Protein AF-A0A2K1R4E7-F1 (afdb_monomer_lite)

pLDDT: mean 80.45, std 13.3, range [36.06, 95.81]

Organism: Populus trichocarpa (NCBI:txid3694)

Sequence (126 aa):
MVLQSPSPFNSEHERFIQHFELLQKACIPDLISYPSFKESTSHARFSSLVMYNYFKDAQKIAKEVKSSFLNDPDRLAELCILEQVAEHNSVALNVISRVGALDPSLKVSFEFIHHPCFATVVVKRS

Foldseek 3Di:
DDDPDPDPDDDPQRVCCVVCVVVVVVCPPPPDDPVNVCVVVVPDDVLPDPPDLVLVVLLVVLVVCLVVCPVPVVVNLVSVLSNVQSVQQSVVSVCCNPPVVPDVQWDWDWDCPSHPPRTHIDIDGD

Secondary structure (DSSP, 8-state):
----PPPSSPPHHHHHHHHHHHHHHTT-STT--HHHHHHHHHT--TTTS----HHHHHHHHHHHHGGGGTT-HHHHHHHHHHHHHHHHHHHHHHHIIIIITT-TTEEEEEE-SS-SSSPEEEEEE-

Radius of gyration: 18.04 Å; chains: 1; bounding box: 48×42×41 Å

Structure (mmCIF, N/CA/C/O backbone):
data_AF-A0A2K1R4E7-F1
#
_entry.id   AF-A0A2K1R4E7-F1
#
loop_
_atom_site.group_PDB
_atom_site.id
_atom_site.type_symbol
_atom_site.label_atom_id
_atom_site.label_alt_id
_atom_site.label_comp_id
_atom_site.label_asym_id
_atom_site.label_entity_id
_atom_site.label_seq_id
_atom_site.pdbx_PDB_ins_code
_atom_site.Cartn_x
_atom_site.Cartn_y
_atom_site.Cartn_z
_atom_site.occupancy
_atom_site.B_iso_or_equiv
_atom_site.auth_seq_id
_atom_site.auth_comp_id
_atom_site.auth_asym_id
_atom_site.auth_atom_id
_atom_site.pdbx_PDB_model_num
ATOM 1 N N . MET A 1 1 ? -29.746 30.363 8.542 1.00 36.06 1 MET A N 1
ATOM 2 C CA . MET A 1 1 ? -29.094 29.648 7.425 1.00 36.06 1 MET A CA 1
ATOM 3 C C . MET A 1 1 ? -27.597 29.785 7.632 1.00 36.06 1 MET A C 1
ATOM 5 O O . MET A 1 1 ? -27.112 30.907 7.621 1.00 36.06 1 MET A O 1
ATOM 9 N N . VAL A 1 2 ? -26.895 28.699 7.960 1.00 39.41 2 VAL A N 1
ATOM 10 C CA . VAL A 1 2 ? -25.437 28.741 8.154 1.00 39.41 2 VAL A CA 1
ATOM 11 C C . VAL A 1 2 ? -24.802 28.725 6.768 1.00 39.41 2 VAL A C 1
ATOM 13 O O . VAL 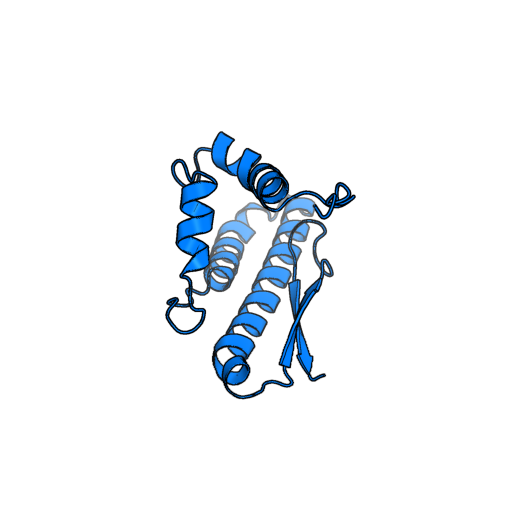A 1 2 ? -24.943 27.744 6.043 1.00 39.41 2 VAL A O 1
ATOM 16 N N . LEU A 1 3 ? -24.173 29.835 6.382 1.00 44.84 3 LEU A N 1
ATOM 17 C CA . LEU A 1 3 ? -23.394 29.926 5.152 1.00 44.84 3 LEU A CA 1
ATOM 18 C C . LEU A 1 3 ? -22.141 29.064 5.357 1.00 44.84 3 LEU A C 1
ATOM 20 O O . LEU A 1 3 ? -21.250 29.442 6.115 1.00 44.84 3 LEU A O 1
ATOM 24 N N . GLN A 1 4 ? -22.103 27.872 4.760 1.00 47.22 4 GLN A N 1
ATOM 25 C CA . GLN A 1 4 ? -20.885 27.069 4.734 1.00 47.22 4 GLN A CA 1
ATOM 26 C C . GLN A 1 4 ? -19.863 27.819 3.881 1.00 47.22 4 GLN A C 1
ATOM 28 O O . GLN A 1 4 ? -20.043 27.973 2.674 1.00 47.22 4 GLN A O 1
ATOM 33 N N . SER A 1 5 ? -18.818 28.336 4.520 1.00 54.53 5 SER A N 1
ATOM 34 C CA . SER A 1 5 ? -17.657 28.858 3.814 1.00 54.53 5 SER A CA 1
ATOM 35 C C . SER A 1 5 ? -17.046 27.732 2.968 1.00 54.53 5 SER A C 1
ATOM 37 O O . SER A 1 5 ? -16.916 26.609 3.468 1.00 54.53 5 SER A O 1
ATOM 39 N N . PRO A 1 6 ? -16.683 27.987 1.698 1.00 56.41 6 PRO A N 1
ATOM 40 C CA . PRO A 1 6 ? -16.018 26.985 0.879 1.00 56.41 6 PRO A CA 1
ATOM 41 C C . PRO A 1 6 ? -14.713 26.575 1.566 1.00 56.41 6 PRO A C 1
ATOM 43 O O . PRO A 1 6 ? -13.862 27.407 1.884 1.00 56.41 6 PRO A O 1
ATOM 46 N N . SER A 1 7 ? -14.606 25.282 1.864 1.00 63.84 7 SER A N 1
ATOM 47 C CA . SER A 1 7 ? -13.406 24.681 2.435 1.00 63.84 7 SER A CA 1
ATOM 48 C C . SER A 1 7 ? -12.233 24.891 1.469 1.00 63.84 7 SER A C 1
ATOM 50 O O . SER A 1 7 ? -12.398 24.640 0.277 1.00 63.84 7 SER A O 1
ATOM 52 N N . PRO A 1 8 ? -11.040 25.292 1.950 1.00 66.75 8 PRO A N 1
ATOM 53 C CA . PRO A 1 8 ? -9.842 25.357 1.111 1.00 66.75 8 PRO A CA 1
ATOM 54 C C . PRO A 1 8 ? -9.340 23.962 0.701 1.00 66.75 8 PRO A C 1
ATOM 56 O O . PRO A 1 8 ? -8.437 23.844 -0.122 1.00 66.75 8 PRO A O 1
ATOM 59 N N . PHE A 1 9 ? -9.898 22.903 1.294 1.00 66.06 9 PHE A N 1
ATOM 60 C CA . PHE A 1 9 ? -9.600 21.516 0.964 1.00 66.06 9 PHE A CA 1
ATOM 61 C C . PHE A 1 9 ? -10.616 20.952 -0.024 1.00 66.06 9 PHE A C 1
ATOM 63 O O . PHE A 1 9 ? -11.820 21.166 0.150 1.00 66.06 9 PHE A O 1
ATOM 70 N N . ASN A 1 10 ? -10.114 20.155 -0.971 1.00 75.00 10 ASN A N 1
ATOM 71 C CA . ASN A 1 10 ? -10.913 19.398 -1.932 1.00 75.00 10 ASN A CA 1
ATOM 72 C C . ASN A 1 10 ? -12.024 18.615 -1.218 1.00 75.00 10 ASN A C 1
ATOM 74 O O . ASN A 1 10 ? -11.790 17.898 -0.234 1.00 75.00 10 ASN A O 1
ATOM 78 N N . SER A 1 11 ? -13.234 18.714 -1.755 1.00 81.19 11 SER A N 1
ATOM 79 C CA . SER A 1 11 ? -14.371 17.893 -1.364 1.00 81.19 11 SER A CA 1
ATOM 80 C C . SER A 1 11 ? -14.049 16.403 -1.519 1.00 81.19 11 SER A C 1
ATOM 82 O O . SER A 1 11 ? -13.126 15.988 -2.223 1.00 81.19 11 SER A O 1
ATOM 84 N N . GLU A 1 12 ? -14.809 15.551 -0.835 1.00 79.25 12 GLU A N 1
ATOM 85 C CA . GLU A 1 12 ? -14.704 14.097 -1.014 1.00 79.25 12 GLU A CA 1
ATOM 86 C C . GLU A 1 12 ? -14.896 13.688 -2.485 1.00 79.25 12 GLU A C 1
ATOM 88 O O . GLU A 1 12 ? -14.177 12.823 -2.979 1.00 79.25 12 GLU A O 1
ATOM 93 N N . HIS A 1 13 ? -15.806 14.360 -3.196 1.00 81.44 13 HIS A N 1
ATOM 94 C CA . HIS A 1 13 ? -16.042 14.132 -4.616 1.00 81.44 13 HIS A CA 1
ATOM 95 C C . HIS A 1 13 ? -14.822 14.494 -5.472 1.00 81.44 13 HIS A C 1
ATOM 97 O O . HIS A 1 13 ? -14.378 13.683 -6.279 1.00 81.44 13 HIS A O 1
ATOM 103 N N . GLU A 1 14 ? -14.228 15.669 -5.258 1.00 81.50 14 GLU A N 1
ATOM 104 C CA . GLU A 1 14 ? -13.023 16.093 -5.985 1.00 81.50 14 GLU A CA 1
ATOM 105 C C . GLU A 1 14 ? -11.836 15.168 -5.705 1.00 81.50 14 GLU A C 1
ATOM 107 O O . GLU A 1 14 ? -11.103 14.811 -6.625 1.00 81.50 14 GLU A O 1
ATOM 112 N N . ARG A 1 15 ? -11.677 14.710 -4.456 1.00 79.75 15 ARG A N 1
ATOM 113 C CA . ARG A 1 15 ? -10.654 13.715 -4.105 1.00 79.75 15 ARG A CA 1
ATOM 114 C C . ARG A 1 15 ? -10.900 12.380 -4.798 1.00 79.75 15 ARG A C 1
ATOM 116 O O . ARG A 1 15 ? -9.940 11.793 -5.289 1.00 79.75 15 ARG A O 1
ATOM 123 N N . PHE A 1 16 ? -12.149 11.914 -4.865 1.00 81.44 16 PHE A N 1
ATOM 124 C CA . PHE A 1 16 ? -12.497 10.700 -5.603 1.00 81.44 16 PHE A CA 1
ATOM 125 C C . PHE A 1 16 ? -12.119 10.831 -7.079 1.00 81.44 16 PHE A C 1
ATOM 127 O O . PHE A 1 16 ? -11.411 9.972 -7.592 1.00 81.44 16 PHE A O 1
ATOM 134 N N . ILE A 1 17 ? -12.510 11.925 -7.739 1.00 79.94 17 ILE A N 1
ATOM 135 C CA . ILE A 1 17 ? -12.158 12.152 -9.144 1.00 79.94 17 ILE A CA 1
ATOM 136 C C . ILE A 1 17 ? -10.638 12.170 -9.317 1.00 79.94 17 ILE A C 1
ATOM 138 O O . ILE A 1 17 ? -10.131 11.403 -10.118 1.00 79.94 17 ILE A O 1
ATOM 142 N N . GLN A 1 18 ? -9.886 12.927 -8.516 1.00 79.12 18 GLN A N 1
ATOM 143 C CA . GLN A 1 18 ? -8.420 12.986 -8.628 1.00 79.12 18 GLN A CA 1
ATOM 144 C C . GLN A 1 18 ? -7.731 11.620 -8.481 1.00 79.12 18 GLN A C 1
ATOM 146 O O . GLN A 1 18 ? -6.792 11.325 -9.216 1.00 79.12 18 GLN A O 1
ATOM 151 N N . HIS A 1 19 ? -8.183 10.781 -7.545 1.00 74.88 19 HIS A N 1
ATOM 152 C CA . HIS A 1 19 ? -7.567 9.470 -7.307 1.00 74.88 19 HIS A CA 1
ATOM 153 C C . HIS A 1 19 ? -7.985 8.427 -8.348 1.00 74.88 19 HIS A C 1
ATOM 155 O O . HIS A 1 19 ? -7.191 7.556 -8.700 1.00 74.88 19 HIS A O 1
ATOM 161 N N . PHE A 1 20 ? -9.222 8.507 -8.840 1.00 73.81 20 PHE A N 1
ATOM 162 C CA . PHE A 1 20 ? -9.784 7.516 -9.752 1.00 73.81 20 PHE A CA 1
ATOM 163 C C . PHE A 1 20 ? -9.772 7.953 -11.219 1.00 73.81 20 PHE A C 1
ATOM 165 O O . PHE A 1 20 ? -10.076 7.134 -12.073 1.00 73.81 20 PHE A O 1
ATOM 172 N N . GLU A 1 21 ? -9.389 9.185 -11.560 1.00 75.31 21 GLU A N 1
ATOM 173 C CA . GLU A 1 21 ? -9.411 9.680 -12.944 1.00 75.31 21 GLU A CA 1
ATOM 174 C C . GLU A 1 21 ? -8.509 8.846 -13.861 1.00 75.31 21 GLU A C 1
ATOM 176 O O . GLU A 1 21 ? -8.931 8.425 -14.937 1.00 75.31 21 GLU A O 1
ATOM 181 N N . LEU A 1 22 ? -7.273 8.569 -13.436 1.00 70.75 22 LEU A N 1
ATOM 182 C CA . LEU A 1 22 ? -6.336 7.750 -14.215 1.00 70.75 22 LEU A CA 1
ATOM 183 C C . LEU A 1 22 ? -6.821 6.301 -14.344 1.00 70.75 22 LEU A C 1
ATOM 185 O O . LEU A 1 22 ? -6.693 5.690 -15.401 1.00 70.75 22 LEU A O 1
ATOM 189 N N . LEU A 1 23 ? -7.426 5.786 -13.277 1.00 69.81 23 LEU A N 1
ATOM 190 C CA . LEU A 1 23 ? -7.989 4.442 -13.186 1.00 69.81 23 LEU A CA 1
ATOM 191 C C . LEU A 1 23 ? -9.224 4.275 -14.090 1.00 69.81 23 LEU A C 1
ATOM 193 O O . LEU A 1 23 ? -9.308 3.325 -14.865 1.00 69.81 23 LEU A O 1
ATOM 197 N N . GLN A 1 24 ? -10.130 5.252 -14.091 1.00 70.88 24 GLN A N 1
ATOM 198 C CA . GLN A 1 24 ? -11.290 5.302 -14.982 1.00 70.88 24 GLN A CA 1
ATOM 199 C C . GLN A 1 24 ? -10.872 5.441 -16.449 1.00 70.88 24 GLN A C 1
ATOM 201 O O . GLN A 1 24 ? -11.429 4.753 -17.301 1.00 70.88 24 GLN A O 1
ATOM 206 N N . LYS A 1 25 ? -9.853 6.261 -16.754 1.00 74.12 25 LYS A N 1
ATOM 207 C CA . LYS A 1 25 ? -9.266 6.342 -18.106 1.00 74.12 25 LYS A CA 1
ATOM 208 C C . LYS A 1 25 ? -8.661 5.009 -18.554 1.00 74.12 25 LYS A C 1
ATOM 210 O O . LYS A 1 25 ? -8.709 4.692 -19.738 1.00 74.12 25 LYS A O 1
ATOM 215 N N . ALA A 1 26 ? -8.130 4.227 -17.617 1.00 70.25 26 ALA A N 1
ATOM 216 C CA . ALA A 1 26 ? -7.603 2.888 -17.860 1.00 70.25 26 ALA A CA 1
ATOM 217 C C . ALA A 1 26 ? -8.6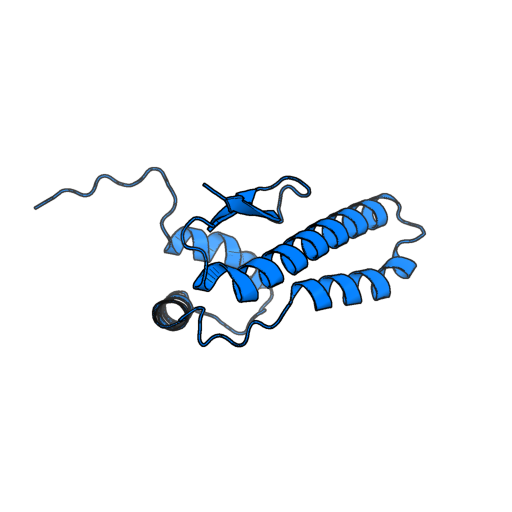74 1.778 -17.820 1.00 70.25 26 ALA A C 1
ATOM 219 O O . ALA A 1 26 ? -8.325 0.616 -18.002 1.00 70.25 26 ALA A O 1
ATOM 220 N N . CYS A 1 27 ? -9.954 2.115 -17.604 1.00 68.94 27 CYS A N 1
ATOM 221 C CA . CYS A 1 27 ? -11.064 1.165 -17.434 1.00 68.94 27 CYS A CA 1
ATOM 222 C C . CYS A 1 27 ? -10.856 0.150 -16.291 1.00 68.94 27 CYS A C 1
ATOM 224 O O . CYS A 1 27 ? -11.312 -0.986 -16.379 1.00 68.94 27 CYS A O 1
ATOM 226 N N . ILE A 1 28 ? -10.154 0.530 -15.218 1.00 68.00 28 ILE A N 1
ATOM 227 C CA . ILE A 1 28 ? -9.859 -0.362 -14.089 1.00 68.00 28 ILE A CA 1
ATOM 228 C C . ILE A 1 28 ? -10.098 0.390 -12.777 1.00 68.00 28 ILE A C 1
ATOM 230 O O . ILE A 1 28 ? -9.365 1.338 -12.515 1.00 68.00 28 ILE A O 1
ATOM 234 N N . PRO A 1 29 ? -11.029 -0.038 -11.903 1.00 59.50 29 PRO A N 1
ATOM 235 C CA . PRO A 1 29 ? -12.023 -1.106 -12.078 1.00 59.50 29 PRO A CA 1
ATOM 236 C C . PRO A 1 29 ? -13.186 -0.654 -12.979 1.00 59.50 29 PRO A C 1
ATOM 238 O O . PRO A 1 29 ? -13.354 0.547 -13.195 1.00 59.50 29 PRO A O 1
ATOM 241 N N . ASP A 1 30 ? -14.007 -1.592 -13.463 1.00 64.44 30 ASP A N 1
ATOM 242 C CA . ASP A 1 30 ? -15.178 -1.294 -14.304 1.00 64.44 30 ASP A CA 1
ATOM 243 C C . ASP A 1 30 ? -16.037 -0.163 -13.713 1.00 64.44 30 ASP A C 1
ATOM 245 O O . ASP A 1 30 ? -16.631 -0.314 -12.646 1.00 64.44 30 ASP A O 1
ATOM 249 N N . LEU A 1 31 ? -16.071 0.973 -14.423 1.00 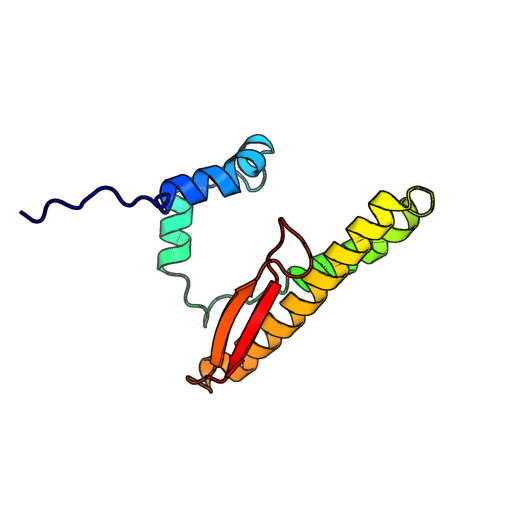65.44 31 LEU A N 1
ATOM 250 C CA . LEU A 1 31 ? -17.021 2.090 -14.305 1.00 65.44 31 LEU A CA 1
ATOM 251 C C . LEU A 1 31 ? -17.580 2.345 -12.890 1.00 65.44 31 LEU A C 1
ATOM 253 O O . LEU A 1 31 ? -18.791 2.461 -12.691 1.00 65.44 31 LEU A O 1
ATOM 257 N N . ILE A 1 32 ? -16.705 2.491 -11.891 1.00 73.50 32 ILE A N 1
ATOM 258 C CA . ILE A 1 32 ? -17.146 2.875 -10.546 1.00 73.50 32 ILE A CA 1
ATOM 259 C C . ILE A 1 32 ? -17.500 4.366 -10.550 1.00 73.50 32 ILE A C 1
ATOM 261 O O . ILE A 1 32 ? -16.630 5.236 -10.638 1.00 73.50 32 ILE A O 1
ATOM 265 N N . SER A 1 33 ? -18.794 4.665 -10.431 1.00 80.94 33 SER A N 1
ATOM 266 C CA . SER A 1 33 ? -19.290 6.029 -10.241 1.00 80.94 33 SER A CA 1
ATOM 267 C C . SER A 1 33 ? -19.108 6.484 -8.787 1.00 80.94 33 SER A C 1
ATOM 269 O O . SER A 1 33 ? -19.179 5.674 -7.860 1.00 80.94 33 SER A O 1
ATOM 271 N N . TYR A 1 34 ? -18.919 7.789 -8.559 1.00 81.44 34 TYR A N 1
ATOM 272 C CA . TYR A 1 34 ? -18.826 8.334 -7.197 1.00 81.44 34 TYR A CA 1
ATOM 273 C C . TYR A 1 34 ? -20.038 7.976 -6.309 1.00 81.44 34 TYR A C 1
ATOM 275 O O . TYR A 1 34 ? -19.817 7.595 -5.160 1.00 81.44 34 TYR A O 1
ATOM 283 N N . PRO A 1 35 ? -21.300 8.023 -6.793 1.00 83.25 35 PRO A N 1
ATOM 284 C CA . PRO A 1 35 ? -22.449 7.568 -6.009 1.00 83.25 35 PRO A CA 1
ATOM 285 C C . PRO A 1 35 ? -22.339 6.104 -5.570 1.00 83.25 35 PRO A C 1
ATOM 287 O O . PRO A 1 35 ? -22.529 5.817 -4.392 1.00 83.25 35 PRO A O 1
ATOM 290 N N . SER A 1 36 ? -21.962 5.201 -6.483 1.00 81.31 36 SER A N 1
ATOM 291 C CA . SER A 1 36 ? -21.802 3.773 -6.178 1.00 81.31 36 SER A CA 1
ATOM 292 C C . SER A 1 36 ? -20.659 3.523 -5.191 1.00 81.31 36 SER A C 1
ATOM 294 O O . SER A 1 36 ? -20.813 2.748 -4.245 1.00 81.31 36 SER A O 1
ATOM 296 N N . PHE A 1 37 ? -19.538 4.235 -5.346 1.00 80.00 37 PHE A N 1
ATOM 297 C CA . PHE A 1 37 ? -18.435 4.215 -4.386 1.00 80.00 37 PHE A CA 1
ATOM 298 C C . PHE A 1 37 ? -18.890 4.673 -2.995 1.00 80.00 37 PHE A C 1
ATOM 300 O O . PHE A 1 37 ? -18.628 4.000 -1.996 1.00 80.00 37 PHE A O 1
ATOM 307 N N . LYS A 1 38 ? -19.605 5.800 -2.921 1.00 82.38 38 LYS A N 1
ATOM 308 C CA . LYS A 1 38 ? -20.079 6.380 -1.662 1.00 82.38 38 LYS A CA 1
ATOM 309 C C . LYS A 1 38 ? -21.082 5.470 -0.959 1.00 82.38 38 LYS A C 1
ATOM 311 O O . LYS A 1 38 ? -20.971 5.251 0.240 1.00 82.38 38 LYS A O 1
ATOM 316 N N . GLU A 1 39 ? -22.034 4.911 -1.695 1.00 82.19 39 GLU A N 1
ATOM 317 C CA . GLU A 1 39 ? -23.008 3.958 -1.162 1.00 82.19 39 GLU A CA 1
ATOM 318 C C . GLU A 1 39 ? -22.312 2.696 -0.629 1.00 82.19 39 GLU A C 1
ATOM 320 O O . GLU A 1 39 ? -22.498 2.332 0.535 1.00 82.19 39 GLU A O 1
ATOM 325 N N . SER A 1 40 ? -21.416 2.103 -1.425 1.00 71.94 40 SER A N 1
ATOM 326 C CA . SER A 1 40 ? -20.669 0.891 -1.054 1.00 71.94 40 SER A CA 1
ATOM 327 C C . SER A 1 40 ? -19.802 1.090 0.192 1.00 71.94 40 SER A C 1
ATOM 329 O O . SER A 1 40 ? -19.672 0.191 1.022 1.00 71.94 40 SER A O 1
ATOM 331 N N . THR A 1 41 ? -19.218 2.278 0.350 1.00 73.94 41 THR A N 1
ATOM 332 C CA . THR A 1 41 ? -18.373 2.621 1.502 1.00 73.94 41 THR A CA 1
ATOM 333 C C . THR A 1 41 ? -19.175 3.086 2.718 1.00 73.94 41 THR A C 1
ATOM 335 O O . THR A 1 41 ? -18.742 2.859 3.845 1.00 73.94 41 THR A O 1
ATOM 338 N N . SER A 1 42 ? -20.373 3.652 2.535 1.00 75.06 42 SER A N 1
ATOM 339 C CA . SER A 1 42 ? -21.226 4.130 3.636 1.00 75.06 42 SER A CA 1
ATOM 340 C C . SER A 1 42 ? -21.734 3.016 4.558 1.00 75.06 42 SER A C 1
ATOM 342 O O . SER A 1 42 ? -21.946 3.239 5.752 1.00 75.06 42 SER A O 1
ATOM 344 N N . HIS A 1 43 ? -21.897 1.805 4.020 1.00 62.81 43 HIS A N 1
ATOM 345 C CA . HIS A 1 43 ? -22.321 0.618 4.765 1.00 62.81 43 HIS A CA 1
ATOM 346 C C . HIS A 1 43 ? -21.174 -0.349 5.069 1.00 62.81 43 HIS A C 1
ATOM 348 O O . HIS A 1 43 ? -21.391 -1.373 5.724 1.00 62.81 43 HIS A O 1
ATOM 354 N N . ALA A 1 44 ? -19.951 -0.028 4.638 1.00 59.91 44 ALA A N 1
ATOM 355 C CA . ALA A 1 44 ? -18.775 -0.833 4.911 1.00 59.91 44 ALA A CA 1
ATOM 356 C C . ALA A 1 44 ? -18.451 -0.782 6.411 1.00 59.91 44 ALA A C 1
ATOM 358 O O . ALA A 1 44 ? -17.829 0.150 6.918 1.00 59.91 44 ALA A O 1
ATOM 359 N N . ARG A 1 45 ? -18.870 -1.812 7.151 1.00 58.00 45 ARG A N 1
ATOM 360 C CA . ARG A 1 45 ? -18.367 -2.040 8.505 1.00 58.00 45 ARG A CA 1
ATOM 361 C C . ARG A 1 45 ? -17.024 -2.743 8.379 1.00 58.00 45 ARG A C 1
ATOM 363 O O . ARG A 1 45 ? -16.955 -3.850 7.852 1.00 58.00 45 ARG A O 1
ATOM 370 N N . PHE A 1 46 ? -15.963 -2.135 8.908 1.00 57.22 46 PHE A N 1
ATOM 371 C CA . PHE A 1 46 ? -14.632 -2.758 8.957 1.00 57.22 46 PHE A CA 1
ATOM 372 C C . PHE A 1 46 ? -14.648 -4.158 9.594 1.00 57.22 46 PHE A C 1
ATOM 374 O O . PHE A 1 46 ? -13.807 -4.985 9.267 1.00 57.22 46 PHE A O 1
ATOM 381 N N . SER A 1 47 ? -15.626 -4.438 10.463 1.00 55.25 47 SER A N 1
ATOM 382 C CA . SER A 1 47 ? -15.830 -5.742 11.099 1.00 55.25 47 SER A CA 1
ATOM 383 C C . SER A 1 47 ? -16.436 -6.823 10.195 1.00 55.25 47 SER A C 1
ATOM 385 O O . SER A 1 47 ? -16.317 -7.997 10.528 1.00 55.25 47 SER A O 1
ATOM 387 N N . SER A 1 48 ? -17.090 -6.462 9.083 1.00 52.84 48 SER A N 1
ATOM 388 C CA . SER A 1 48 ? -17.714 -7.40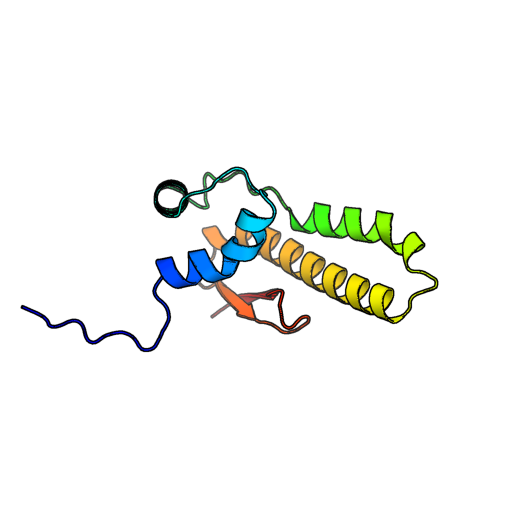9 8.143 1.00 52.84 48 SER A CA 1
ATOM 389 C C . SER A 1 48 ? -17.020 -7.475 6.783 1.00 52.84 48 SER A C 1
ATOM 391 O O . SER A 1 48 ? -17.373 -8.322 5.964 1.00 52.84 48 SER A O 1
ATOM 393 N N . LEU A 1 49 ? -16.053 -6.593 6.513 1.00 59.28 49 LEU A N 1
ATOM 394 C CA . LEU A 1 49 ? -15.214 -6.713 5.327 1.00 59.28 49 LEU A CA 1
ATOM 395 C C . LEU A 1 49 ? -14.287 -7.919 5.503 1.00 59.28 49 LEU A C 1
ATOM 397 O O . LEU A 1 49 ? -13.497 -7.967 6.447 1.00 59.28 49 LEU A O 1
ATOM 401 N N . VAL A 1 50 ? -14.333 -8.870 4.567 1.00 55.81 50 VAL A N 1
ATOM 402 C CA . VAL A 1 50 ? -13.246 -9.842 4.417 1.00 55.81 50 VAL A CA 1
ATOM 403 C C . VAL A 1 50 ? -12.004 -9.029 4.067 1.00 55.81 50 VAL A C 1
ATOM 405 O O . VAL A 1 50 ? -11.871 -8.536 2.949 1.00 55.81 50 VAL A O 1
ATOM 408 N N . MET A 1 51 ? -11.129 -8.817 5.052 1.00 64.88 51 MET A N 1
ATOM 409 C CA . MET A 1 51 ? -9.867 -8.110 4.860 1.00 64.88 51 MET A CA 1
ATOM 410 C C . MET A 1 51 ? -8.949 -8.984 4.010 1.00 64.88 51 MET A C 1
ATOM 412 O O . MET A 1 51 ? -8.135 -9.755 4.516 1.00 64.88 51 MET A O 1
ATOM 416 N N . TYR A 1 52 ? -9.110 -8.885 2.695 1.00 72.94 52 TYR A N 1
ATOM 417 C CA . TYR A 1 52 ? -8.143 -9.428 1.765 1.00 72.94 52 TYR A CA 1
ATOM 418 C C . TYR A 1 52 ? -6.880 -8.572 1.824 1.00 72.94 52 TYR A C 1
ATOM 420 O O . TYR A 1 52 ? -6.923 -7.346 1.696 1.00 72.94 52 TYR A O 1
ATOM 428 N N . ASN A 1 53 ? -5.742 -9.214 2.067 1.00 79.38 53 ASN A N 1
ATOM 429 C CA . ASN A 1 53 ? -4.477 -8.514 2.209 1.00 79.38 53 ASN A CA 1
ATOM 430 C C . ASN A 1 53 ? -3.862 -8.259 0.827 1.00 79.38 53 ASN A C 1
ATOM 432 O O . ASN A 1 53 ? -2.943 -8.959 0.413 1.00 79.38 53 ASN A O 1
ATOM 436 N N . TYR A 1 54 ? -4.349 -7.228 0.134 1.00 85.06 54 TYR A N 1
ATOM 437 C CA . TYR A 1 54 ? -3.817 -6.804 -1.169 1.00 85.06 54 TYR A CA 1
ATOM 438 C C . TYR A 1 54 ? -2.313 -6.498 -1.138 1.00 85.06 54 TYR A C 1
ATOM 440 O O . TYR A 1 54 ? -1.625 -6.636 -2.146 1.00 85.06 54 TYR A O 1
ATOM 448 N N . PHE A 1 55 ? -1.767 -6.133 0.024 1.00 90.12 55 PHE A N 1
ATOM 449 C CA . PHE A 1 55 ? -0.335 -5.898 0.161 1.00 90.12 55 PHE A CA 1
ATOM 450 C C . PHE A 1 55 ? 0.486 -7.190 0.048 1.00 90.12 55 PHE A C 1
ATOM 452 O O . PHE A 1 55 ? 1.611 -7.152 -0.444 1.00 90.12 55 PHE A O 1
ATOM 459 N N . LYS A 1 56 ? -0.068 -8.349 0.433 1.00 88.75 56 LYS A N 1
ATOM 460 C CA . LYS A 1 56 ? 0.584 -9.649 0.201 1.00 88.75 56 LYS A CA 1
ATOM 461 C C . LYS A 1 56 ? 0.684 -9.978 -1.283 1.00 88.75 56 LYS A C 1
ATOM 463 O O . LYS A 1 56 ? 1.720 -10.483 -1.711 1.00 88.75 56 LYS A O 1
ATOM 468 N N . ASP A 1 57 ? -0.339 -9.638 -2.058 1.00 90.25 57 ASP A N 1
ATOM 469 C CA . ASP A 1 57 ? -0.299 -9.792 -3.512 1.00 90.25 57 ASP A CA 1
ATOM 470 C C . ASP A 1 57 ? 0.708 -8.842 -4.141 1.00 90.25 57 ASP A C 1
ATOM 472 O O . ASP A 1 57 ? 1.514 -9.278 -4.956 1.00 90.25 57 ASP A O 1
ATOM 476 N N . ALA A 1 58 ? 0.742 -7.581 -3.704 1.00 89.88 58 ALA A N 1
ATOM 477 C CA . ALA A 1 58 ? 1.752 -6.629 -4.156 1.00 89.88 58 ALA A CA 1
ATOM 478 C C . ALA A 1 58 ? 3.180 -7.148 -3.898 1.00 89.88 58 ALA A C 1
ATOM 480 O O . ALA A 1 58 ? 4.017 -7.104 -4.796 1.00 89.88 58 ALA A O 1
ATOM 481 N N . GLN A 1 59 ? 3.448 -7.728 -2.719 1.00 90.94 59 GLN A N 1
ATOM 482 C CA . GLN A 1 59 ? 4.735 -8.372 -2.417 1.00 90.94 59 GLN A CA 1
ATOM 483 C C . GLN A 1 59 ? 5.025 -9.574 -3.330 1.00 90.94 59 GLN A C 1
ATOM 485 O O . GLN A 1 59 ? 6.165 -9.775 -3.750 1.00 90.94 59 GLN A O 1
ATOM 490 N N . LYS A 1 60 ? 4.016 -10.402 -3.623 1.00 91.69 60 LYS A N 1
ATOM 491 C CA . LYS A 1 60 ? 4.165 -11.561 -4.513 1.00 91.69 60 LYS A CA 1
ATOM 492 C C . LYS A 1 60 ? 4.491 -11.117 -5.940 1.00 91.69 60 LYS A C 1
ATOM 494 O O . LYS A 1 60 ? 5.486 -11.576 -6.494 1.00 91.69 60 LYS A O 1
ATOM 499 N N . ILE A 1 61 ? 3.708 -10.186 -6.481 1.00 91.88 61 ILE A N 1
ATOM 500 C CA . ILE A 1 61 ? 3.913 -9.606 -7.812 1.00 91.88 61 ILE A CA 1
ATOM 501 C C . ILE A 1 61 ? 5.303 -8.978 -7.886 1.00 91.88 61 ILE A C 1
ATOM 503 O O . ILE A 1 61 ? 6.040 -9.264 -8.824 1.00 91.88 61 ILE A O 1
ATOM 507 N N . ALA A 1 62 ? 5.705 -8.196 -6.876 1.00 90.81 62 ALA A N 1
ATOM 508 C CA . ALA A 1 62 ? 7.025 -7.574 -6.836 1.00 90.81 62 ALA A CA 1
ATOM 509 C C . ALA A 1 62 ? 8.153 -8.607 -6.972 1.00 90.81 62 ALA A C 1
ATOM 511 O O . ALA A 1 62 ? 9.068 -8.419 -7.770 1.00 90.81 62 ALA A O 1
ATOM 512 N N . LYS A 1 63 ? 8.062 -9.740 -6.266 1.00 90.31 63 LYS A N 1
ATOM 513 C CA . LYS A 1 63 ? 9.039 -10.835 -6.376 1.00 90.31 63 LYS A CA 1
ATOM 514 C C . LYS A 1 63 ? 9.064 -11.475 -7.761 1.00 90.31 63 LYS A C 1
ATOM 516 O O . LYS A 1 63 ? 10.147 -11.769 -8.259 1.00 90.31 63 LYS A O 1
ATOM 521 N N . GLU A 1 64 ? 7.901 -11.676 -8.376 1.00 93.19 64 GLU A N 1
ATOM 522 C CA . GLU A 1 64 ? 7.780 -12.261 -9.717 1.00 93.19 64 GLU A CA 1
ATOM 523 C C . GLU A 1 64 ? 8.421 -11.362 -10.783 1.00 93.19 64 GLU A C 1
ATOM 525 O O . GLU A 1 64 ? 9.186 -11.839 -11.624 1.00 93.19 64 GLU A O 1
ATOM 530 N N . VAL A 1 65 ? 8.185 -10.049 -10.711 1.00 91.69 65 VAL A N 1
ATOM 531 C CA . VAL A 1 65 ? 8.691 -9.093 -11.708 1.00 91.69 65 VAL A CA 1
ATOM 532 C C . VAL A 1 65 ? 10.134 -8.644 -11.455 1.00 91.69 65 VAL A C 1
ATOM 534 O O . VAL A 1 65 ? 10.775 -8.135 -12.370 1.00 91.69 65 VAL A O 1
ATOM 537 N N . LYS A 1 66 ? 10.691 -8.858 -10.253 1.00 92.38 66 LYS A N 1
ATOM 538 C CA . LYS A 1 66 ? 12.029 -8.375 -9.848 1.00 92.38 66 LYS A CA 1
ATOM 539 C C . LYS A 1 66 ? 13.145 -8.757 -10.817 1.00 92.38 66 LYS A C 1
ATOM 541 O O . LYS A 1 66 ? 14.000 -7.934 -11.135 1.00 92.38 66 LYS A O 1
ATOM 546 N N . SER A 1 67 ? 13.117 -9.990 -11.319 1.00 92.12 67 SER A N 1
ATOM 547 C CA . SER A 1 67 ? 14.105 -10.495 -12.283 1.00 92.12 67 SER A CA 1
ATOM 548 C C . SER A 1 67 ? 14.089 -9.737 -13.618 1.00 92.12 67 SER A C 1
ATOM 550 O O . SER A 1 67 ? 15.120 -9.628 -14.276 1.00 92.12 67 SER A O 1
ATOM 552 N N . SER A 1 68 ? 12.945 -9.157 -13.994 1.00 93.00 68 SER A N 1
ATOM 553 C CA . SER A 1 68 ? 12.786 -8.399 -15.241 1.00 93.00 68 SER A CA 1
ATOM 554 C C . SER A 1 68 ? 13.470 -7.029 -15.195 1.00 93.00 68 SER A C 1
ATOM 556 O O . SER A 1 68 ? 13.699 -6.431 -16.242 1.00 93.00 68 SER A O 1
ATOM 558 N N . PHE A 1 69 ? 13.828 -6.540 -14.003 1.00 93.00 69 PHE A N 1
ATOM 559 C CA . PHE A 1 69 ? 14.440 -5.223 -13.800 1.00 93.00 69 PHE A CA 1
ATOM 560 C C . PHE A 1 69 ? 15.928 -5.282 -13.437 1.00 93.00 69 PHE A C 1
ATOM 562 O O . PHE A 1 69 ? 16.508 -4.264 -13.088 1.00 93.00 69 PHE A O 1
ATOM 569 N N . LEU A 1 70 ? 16.587 -6.442 -13.545 1.00 90.25 70 LEU A N 1
ATOM 570 C CA . LEU A 1 70 ? 18.007 -6.579 -13.173 1.00 90.25 70 LEU A CA 1
ATOM 571 C C . LEU A 1 70 ? 18.948 -5.639 -13.948 1.00 90.25 70 LEU A C 1
ATOM 573 O O . LEU A 1 70 ? 19.989 -5.256 -13.424 1.00 90.25 70 LEU A O 1
ATOM 577 N N . ASN A 1 71 ? 18.571 -5.257 -15.170 1.00 94.19 71 ASN A N 1
ATOM 578 C CA . ASN A 1 71 ? 19.346 -4.348 -16.022 1.00 94.19 71 ASN A CA 1
ATOM 579 C C . ASN A 1 71 ? 18.908 -2.876 -15.902 1.00 94.19 71 ASN A C 1
ATOM 581 O O . ASN A 1 71 ? 19.478 -2.024 -16.576 1.00 94.19 71 ASN A O 1
ATOM 585 N N . ASP A 1 72 ? 17.893 -2.583 -15.086 1.00 95.81 72 ASP A N 1
ATOM 586 C CA . ASP A 1 72 ? 17.348 -1.242 -14.869 1.00 95.81 72 ASP A CA 1
ATOM 587 C C . ASP A 1 72 ? 17.372 -0.936 -13.359 1.00 95.81 72 ASP A C 1
ATOM 589 O O . ASP A 1 72 ? 16.414 -1.239 -12.638 1.00 95.81 72 ASP A O 1
ATOM 593 N N . PRO A 1 73 ? 18.496 -0.398 -12.849 1.00 93.88 73 PRO A N 1
ATOM 594 C CA . PRO A 1 73 ? 18.681 -0.182 -11.419 1.00 93.88 73 PRO A CA 1
ATOM 595 C C . PRO A 1 73 ? 17.680 0.822 -10.838 1.00 93.88 73 PRO A C 1
ATOM 597 O O . PRO A 1 73 ? 17.299 0.668 -9.678 1.00 93.88 73 PRO A O 1
ATOM 600 N N . ASP A 1 74 ? 17.204 1.788 -11.629 1.00 94.19 74 ASP A N 1
ATOM 601 C CA . ASP A 1 74 ? 16.218 2.775 -11.184 1.00 94.19 74 ASP A CA 1
ATOM 602 C C . ASP A 1 74 ? 14.855 2.113 -10.959 1.00 94.19 74 ASP A C 1
ATOM 604 O O . ASP A 1 74 ? 14.247 2.268 -9.897 1.00 94.19 74 ASP A O 1
ATOM 608 N N . ARG A 1 75 ? 14.396 1.284 -11.908 1.00 93.19 75 ARG A N 1
ATOM 609 C CA . ARG A 1 75 ? 13.157 0.508 -11.729 1.00 93.19 75 ARG A CA 1
ATOM 610 C C . ARG A 1 75 ? 13.268 -0.522 -10.618 1.00 93.19 75 ARG A C 1
ATOM 612 O O . ARG A 1 75 ? 12.283 -0.788 -9.933 1.00 93.19 75 ARG A O 1
ATOM 619 N N . LEU A 1 76 ? 14.443 -1.116 -10.435 1.00 95.00 76 LEU A N 1
ATOM 620 C CA . LEU A 1 76 ? 14.668 -2.069 -9.356 1.00 95.00 76 LEU A CA 1
ATOM 621 C C . LEU A 1 76 ? 14.645 -1.378 -7.985 1.00 95.00 76 LEU A C 1
ATOM 623 O O . LEU A 1 76 ? 14.065 -1.927 -7.047 1.00 95.00 76 LEU A O 1
ATOM 627 N N . ALA A 1 77 ? 15.221 -0.177 -7.870 1.00 93.94 77 ALA A N 1
ATOM 628 C CA . ALA A 1 77 ? 15.156 0.636 -6.658 1.00 93.94 77 ALA A CA 1
ATOM 629 C C . ALA A 1 77 ? 13.712 1.041 -6.333 1.00 93.94 77 ALA A C 1
ATOM 631 O O . ALA A 1 77 ? 13.262 0.837 -5.205 1.00 93.94 77 ALA A O 1
ATOM 632 N N . GLU A 1 78 ? 12.967 1.512 -7.334 1.00 94.38 78 GLU A N 1
ATOM 633 C CA . GLU A 1 78 ? 11.544 1.831 -7.209 1.00 94.38 78 GLU A CA 1
ATOM 634 C C . GLU A 1 78 ? 10.738 0.611 -6.738 1.00 94.38 78 GLU A C 1
ATOM 636 O O . GLU A 1 78 ? 10.015 0.671 -5.745 1.00 94.38 78 GLU A O 1
ATOM 641 N N . LEU A 1 79 ? 10.936 -0.551 -7.369 1.00 94.25 79 LEU A N 1
ATOM 642 C CA . LEU A 1 79 ? 10.271 -1.792 -6.976 1.00 94.25 79 LEU A CA 1
ATOM 643 C C . LEU A 1 79 ? 10.569 -2.189 -5.521 1.00 94.25 79 LEU A C 1
ATOM 645 O O . LEU A 1 79 ? 9.674 -2.664 -4.822 1.00 94.25 79 LEU A O 1
ATOM 649 N N . CYS A 1 80 ? 11.804 -1.986 -5.050 1.00 94.00 80 CYS A N 1
ATOM 650 C CA . CYS A 1 80 ? 12.171 -2.255 -3.657 1.00 94.00 80 CYS A CA 1
ATOM 651 C C . CYS A 1 80 ? 11.437 -1.325 -2.679 1.00 94.00 80 CYS A C 1
ATOM 653 O O . CYS A 1 80 ? 11.001 -1.776 -1.619 1.00 94.00 80 CYS A O 1
ATOM 655 N N . ILE A 1 81 ? 11.261 -0.049 -3.033 1.00 94.25 81 ILE A N 1
ATOM 656 C CA . ILE A 1 81 ? 10.496 0.908 -2.224 1.00 94.25 81 ILE A CA 1
ATOM 657 C C . ILE A 1 81 ? 9.023 0.483 -2.149 1.00 94.25 81 ILE A C 1
ATOM 659 O O . ILE A 1 81 ? 8.436 0.461 -1.065 1.00 94.25 81 ILE A O 1
ATOM 663 N N . LEU A 1 82 ? 8.429 0.080 -3.277 1.00 93.19 82 LEU A N 1
ATOM 664 C CA . LEU A 1 82 ? 7.051 -0.422 -3.313 1.00 93.19 82 LEU A CA 1
ATOM 665 C C . LEU A 1 82 ? 6.879 -1.700 -2.479 1.00 93.19 82 LEU A C 1
ATOM 667 O O . LEU A 1 82 ? 5.890 -1.835 -1.754 1.00 93.19 82 LEU A O 1
ATOM 671 N N . GLU A 1 83 ? 7.856 -2.612 -2.527 1.00 93.88 83 GLU A N 1
ATOM 672 C CA . GLU A 1 83 ? 7.889 -3.820 -1.693 1.00 93.88 83 GLU A CA 1
ATOM 673 C C . GLU A 1 83 ? 7.910 -3.457 -0.196 1.00 93.88 83 GLU A C 1
ATOM 675 O O . GLU A 1 83 ? 7.150 -4.035 0.587 1.00 93.88 83 GLU A O 1
ATOM 680 N N . GLN A 1 84 ? 8.695 -2.444 0.191 1.00 93.75 84 GLN A N 1
ATOM 681 C CA . GLN A 1 84 ? 8.778 -1.954 1.569 1.00 93.75 84 GLN A CA 1
ATOM 682 C C . GLN A 1 84 ? 7.462 -1.324 2.053 1.00 93.75 84 GLN A C 1
ATOM 684 O O . GLN A 1 84 ? 7.036 -1.588 3.182 1.00 93.75 84 GLN A O 1
ATOM 689 N N . VAL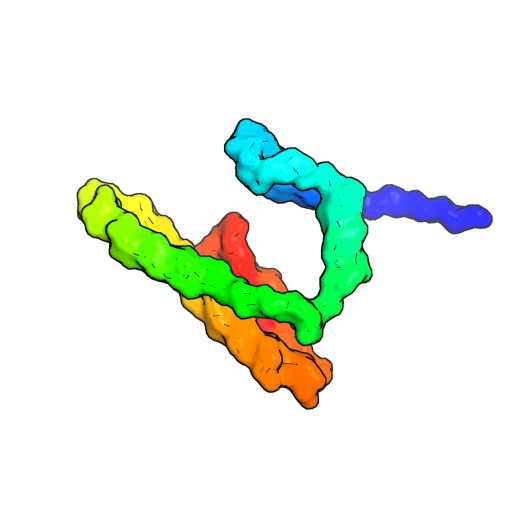 A 1 85 ? 6.794 -0.519 1.218 1.00 94.69 85 VAL A N 1
ATOM 690 C CA . VAL A 1 85 ? 5.477 0.063 1.545 1.00 94.69 85 VAL A CA 1
ATOM 691 C C . VAL A 1 85 ? 4.432 -1.037 1.729 1.00 94.69 85 VAL A C 1
ATOM 693 O O . VAL A 1 85 ? 3.684 -1.033 2.710 1.00 94.69 85 VAL A O 1
ATOM 696 N N . ALA A 1 86 ? 4.394 -2.011 0.815 1.00 93.94 86 ALA A N 1
ATOM 697 C CA . ALA A 1 86 ? 3.478 -3.141 0.908 1.00 93.94 86 ALA A CA 1
ATOM 698 C C . ALA A 1 86 ? 3.730 -3.968 2.180 1.00 93.94 86 ALA A C 1
ATOM 700 O O . ALA A 1 86 ? 2.788 -4.361 2.870 1.00 93.94 86 ALA A O 1
ATOM 701 N N . GLU A 1 87 ? 4.991 -4.191 2.547 1.00 93.44 87 GLU A N 1
ATOM 702 C CA . GLU A 1 87 ? 5.332 -4.895 3.780 1.00 93.44 87 GLU A CA 1
ATOM 703 C C . GLU A 1 87 ? 4.787 -4.191 5.024 1.00 93.44 87 GLU A C 1
ATOM 705 O O . GLU A 1 87 ? 4.060 -4.809 5.810 1.00 93.44 87 GLU A O 1
ATOM 710 N N . HIS A 1 88 ? 5.070 -2.895 5.171 1.00 93.44 88 HIS A N 1
ATOM 711 C CA . HIS A 1 88 ? 4.597 -2.109 6.311 1.00 93.44 88 HIS A CA 1
ATOM 712 C C . HIS A 1 88 ? 3.075 -2.133 6.414 1.00 93.44 88 HIS A C 1
ATOM 714 O O . HIS A 1 88 ? 2.517 -2.404 7.481 1.00 93.44 88 HIS A O 1
ATOM 720 N N . ASN A 1 89 ? 2.392 -1.930 5.291 1.00 93.75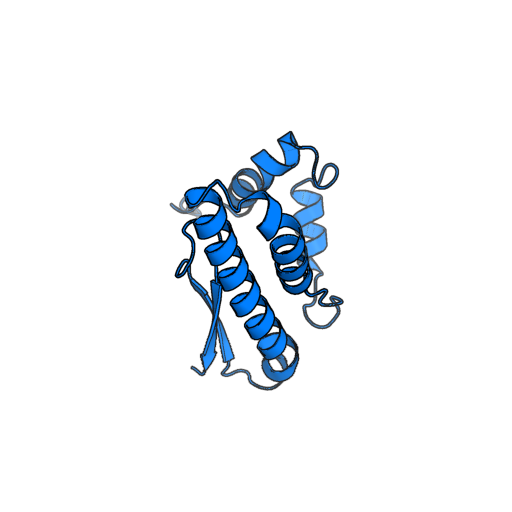 89 ASN A N 1
ATOM 721 C CA . ASN A 1 89 ? 0.938 -1.889 5.268 1.00 93.75 89 ASN A CA 1
ATOM 722 C C . ASN A 1 89 ? 0.315 -3.262 5.544 1.00 93.75 89 ASN A C 1
ATOM 724 O O . ASN A 1 89 ? -0.698 -3.349 6.239 1.00 93.75 89 ASN A O 1
ATOM 728 N N . SER A 1 90 ? 0.947 -4.351 5.094 1.00 91.69 90 SER A N 1
ATOM 729 C CA . SER A 1 90 ? 0.542 -5.709 5.463 1.00 91.69 90 SER A CA 1
ATOM 730 C C . SER A 1 90 ? 0.654 -5.940 6.972 1.00 91.69 90 SER A C 1
ATOM 732 O O . SER A 1 90 ? -0.192 -6.618 7.560 1.00 91.69 90 SER A O 1
ATOM 734 N N . VAL A 1 91 ? 1.716 -5.451 7.615 1.00 90.44 91 VAL A N 1
ATOM 735 C CA . VAL A 1 91 ? 1.894 -5.591 9.068 1.00 90.44 91 VAL A CA 1
ATOM 736 C C . VAL A 1 91 ? 0.843 -4.765 9.806 1.00 90.44 91 VAL A C 1
ATOM 738 O O . VAL A 1 91 ? 0.149 -5.298 10.673 1.00 90.44 91 VAL A O 1
ATOM 741 N N . ALA A 1 92 ? 0.654 -3.506 9.415 1.00 90.06 92 ALA A N 1
ATOM 742 C CA . ALA A 1 92 ? -0.342 -2.622 10.008 1.00 90.06 92 ALA A CA 1
ATOM 743 C C . ALA A 1 92 ? -1.764 -3.196 9.905 1.00 90.06 92 ALA A C 1
ATOM 745 O O . ALA A 1 92 ? -2.493 -3.210 10.896 1.00 90.06 92 ALA A O 1
ATOM 746 N N . LEU A 1 93 ? -2.135 -3.756 8.749 1.00 87.00 93 LEU A N 1
ATOM 747 C CA . LEU A 1 93 ? -3.430 -4.410 8.548 1.00 87.00 93 LEU A CA 1
ATOM 748 C C . LEU A 1 93 ? -3.640 -5.588 9.513 1.00 87.00 93 LEU A C 1
ATOM 750 O O . LEU A 1 93 ? -4.722 -5.751 10.081 1.00 87.00 93 LEU A O 1
ATOM 754 N N . ASN A 1 94 ? -2.600 -6.393 9.751 1.00 86.12 94 ASN A N 1
ATOM 755 C CA . ASN A 1 94 ? -2.656 -7.481 10.731 1.00 86.12 94 ASN A CA 1
ATOM 756 C C . ASN A 1 94 ? -2.827 -6.964 12.168 1.00 86.12 94 ASN A C 1
ATOM 758 O O . ASN A 1 94 ? -3.568 -7.563 12.946 1.00 86.12 94 ASN A O 1
ATOM 762 N N . VAL A 1 95 ? -2.176 -5.855 12.529 1.00 86.06 95 VAL A N 1
ATOM 763 C CA . VAL A 1 95 ? -2.337 -5.235 13.855 1.00 86.06 95 VAL A CA 1
ATOM 764 C C . VAL A 1 95 ? -3.754 -4.689 14.024 1.00 86.06 95 VAL A C 1
ATOM 766 O O . VAL A 1 95 ? -4.409 -4.984 15.022 1.00 86.06 95 VAL A O 1
ATOM 769 N N . ILE A 1 96 ? -4.261 -3.950 13.037 1.00 84.50 96 ILE A N 1
ATOM 770 C CA . ILE A 1 96 ? -5.600 -3.348 13.074 1.00 84.50 96 ILE A CA 1
ATOM 771 C C . ILE A 1 96 ? -6.680 -4.432 13.150 1.00 84.50 96 ILE A C 1
ATOM 773 O O . ILE A 1 96 ? -7.565 -4.351 13.996 1.00 84.50 96 ILE A O 1
ATOM 777 N N . SER A 1 97 ? -6.582 -5.475 12.321 1.00 80.06 97 SER A N 1
ATOM 778 C CA . SER A 1 97 ? -7.568 -6.566 12.293 1.00 80.06 97 SER A CA 1
ATOM 779 C C . SER A 1 97 ? -7.622 -7.380 13.586 1.00 80.06 97 SER A C 1
ATOM 781 O O . SER A 1 97 ? -8.699 -7.824 13.974 1.00 80.06 97 SER A O 1
ATOM 783 N N . ARG A 1 98 ? -6.485 -7.576 14.266 1.00 79.56 98 ARG A N 1
ATOM 784 C CA . ARG A 1 98 ? -6.410 -8.405 15.482 1.00 79.56 98 ARG A CA 1
ATOM 785 C C . ARG A 1 98 ? -6.590 -7.621 16.776 1.00 79.56 98 ARG A C 1
ATOM 787 O O . ARG A 1 98 ? -7.155 -8.149 17.726 1.00 79.56 98 ARG A O 1
ATOM 794 N N . VAL A 1 99 ? -6.072 -6.396 16.833 1.00 78.00 99 VAL A N 1
ATOM 795 C CA . VAL A 1 99 ? -5.964 -5.604 18.070 1.00 78.00 99 VAL A CA 1
ATOM 796 C C . VAL A 1 99 ? -6.838 -4.354 18.021 1.00 78.00 99 VAL A C 1
ATOM 798 O O . VAL A 1 99 ? -7.342 -3.933 19.055 1.00 78.00 99 VAL A O 1
ATOM 801 N N . GLY A 1 100 ? -7.082 -3.781 16.839 1.00 70.06 100 GLY A N 1
ATOM 802 C CA . GLY A 1 100 ? -7.777 -2.497 16.700 1.00 70.06 100 GLY A CA 1
ATOM 803 C C . GLY A 1 100 ? -9.211 -2.486 17.239 1.00 70.06 100 GLY A C 1
ATOM 804 O O . GLY A 1 100 ? -9.656 -1.469 17.754 1.00 70.06 100 GLY A O 1
ATOM 805 N N . ALA A 1 101 ? -9.924 -3.616 17.193 1.00 67.62 101 ALA A N 1
ATOM 806 C CA . ALA A 1 101 ? -11.256 -3.728 17.799 1.00 67.62 101 ALA A CA 1
ATOM 807 C C . ALA A 1 101 ? -11.229 -3.862 19.336 1.00 67.62 101 ALA A C 1
ATOM 809 O O . ALA A 1 101 ? -12.248 -3.641 19.986 1.00 67.62 101 ALA A O 1
ATOM 810 N N . LEU A 1 102 ? -10.086 -4.251 19.909 1.00 73.38 102 LEU A N 1
ATOM 811 C CA . LEU A 1 102 ? -9.921 -4.553 21.334 1.00 73.38 102 LEU A CA 1
ATOM 812 C C . LEU A 1 102 ? -9.226 -3.421 22.108 1.00 73.38 102 LEU A C 1
ATOM 814 O O . LEU A 1 102 ? -9.407 -3.323 23.319 1.00 73.38 102 LEU A O 1
ATOM 818 N N . ASP A 1 103 ? -8.441 -2.579 21.430 1.00 79.62 103 ASP A N 1
ATOM 819 C CA . ASP A 1 103 ? -7.650 -1.505 22.038 1.00 79.62 103 ASP A CA 1
ATOM 820 C C . ASP A 1 103 ? -8.049 -0.127 21.465 1.00 79.62 103 ASP A C 1
ATOM 822 O O . ASP A 1 103 ? -7.524 0.288 20.429 1.00 79.62 103 ASP A O 1
ATOM 826 N N . PRO A 1 104 ? -8.950 0.621 22.132 1.00 80.12 104 PRO A N 1
ATOM 827 C CA . PRO A 1 104 ? -9.389 1.939 21.669 1.00 80.12 104 PRO A CA 1
ATOM 828 C C . PRO A 1 104 ? -8.300 3.021 21.778 1.00 80.12 104 PRO A C 1
ATOM 830 O O . PRO A 1 104 ? -8.497 4.127 21.276 1.00 80.12 104 PRO A O 1
ATOM 833 N N . SER A 1 105 ? -7.155 2.737 22.415 1.00 86.25 105 SER A N 1
ATOM 834 C CA . SER A 1 105 ? -6.007 3.658 22.452 1.00 86.25 105 SER A CA 1
ATOM 835 C C . SER A 1 105 ? -5.193 3.648 21.152 1.00 86.25 105 SER A C 1
ATOM 837 O O . SER A 1 105 ? -4.330 4.507 20.948 1.00 86.25 105 SER A O 1
ATOM 839 N N . LEU A 1 106 ? -5.458 2.682 20.270 1.00 86.12 106 LEU A N 1
ATOM 840 C CA . LEU A 1 106 ? -4.738 2.469 19.026 1.00 86.12 106 LEU A CA 1
ATOM 841 C C . LEU A 1 106 ? -5.201 3.480 17.965 1.00 86.12 106 LEU A C 1
ATOM 843 O O . LEU A 1 106 ? -6.333 3.455 17.489 1.00 86.12 106 LEU A O 1
ATOM 847 N N . LYS A 1 107 ? -4.302 4.387 17.588 1.00 87.75 107 LYS A N 1
ATOM 848 C CA . LYS A 1 107 ? -4.500 5.391 16.542 1.00 87.75 107 LYS A CA 1
ATOM 849 C C . LYS A 1 107 ? -3.861 4.928 15.240 1.00 87.75 107 LYS A C 1
ATOM 851 O O . LYS A 1 107 ? -2.729 4.443 15.228 1.00 87.75 107 LYS A O 1
ATOM 856 N N . VAL A 1 108 ? -4.589 5.124 14.144 1.00 87.50 108 VAL A N 1
ATOM 857 C CA . VAL A 1 108 ? -4.143 4.819 12.782 1.00 87.50 108 VAL A CA 1
ATOM 858 C C . VAL A 1 108 ? -3.998 6.127 12.011 1.00 87.50 108 VAL A C 1
ATOM 860 O O . VAL A 1 108 ? -4.936 6.922 11.955 1.00 87.50 108 VAL A O 1
ATOM 863 N N . SER A 1 109 ? -2.829 6.350 11.422 1.00 89.75 109 SER A N 1
ATOM 864 C CA . SER A 1 109 ? -2.538 7.469 10.524 1.00 89.75 109 SER A CA 1
ATOM 865 C C . SER A 1 109 ? -1.883 6.972 9.236 1.00 89.75 109 SER A C 1
ATOM 867 O O . SER A 1 109 ? -1.437 5.829 9.145 1.00 89.75 109 SER A O 1
ATOM 869 N N . PHE A 1 110 ? -1.840 7.837 8.226 1.00 90.00 110 PHE A N 1
ATOM 870 C CA . PHE A 1 110 ? -1.182 7.571 6.951 1.00 90.00 110 PHE A CA 1
ATOM 871 C C . PHE A 1 110 ? -0.050 8.576 6.764 1.00 90.00 110 PHE A C 1
ATOM 873 O O . PHE A 1 110 ? -0.267 9.779 6.901 1.00 90.00 110 PHE A O 1
ATOM 880 N N . GLU A 1 111 ? 1.146 8.084 6.461 1.00 91.50 111 GLU A N 1
ATOM 881 C CA . GLU A 1 111 ? 2.348 8.900 6.287 1.00 91.50 111 GLU A CA 1
ATOM 882 C C . GLU A 1 111 ? 3.075 8.480 4.994 1.00 91.50 111 GLU A C 1
ATOM 884 O O . GLU A 1 111 ? 3.198 7.293 4.696 1.00 91.50 111 GLU A O 1
ATOM 889 N N . PHE A 1 112 ? 3.568 9.435 4.202 1.00 88.06 112 PHE A N 1
ATOM 890 C CA . PHE A 1 112 ? 4.303 9.174 2.950 1.00 88.06 112 PHE A CA 1
ATOM 891 C C . PHE A 1 112 ? 5.812 9.084 3.219 1.00 88.06 112 PHE A C 1
ATOM 893 O O . PHE A 1 112 ? 6.592 9.910 2.756 1.00 88.06 112 PHE A O 1
ATOM 900 N N . ILE A 1 113 ? 6.207 8.116 4.052 1.00 88.69 113 ILE A N 1
ATOM 901 C CA . ILE A 1 113 ? 7.586 7.992 4.560 1.00 88.69 113 ILE A CA 1
ATOM 902 C C . ILE A 1 113 ? 8.516 7.407 3.495 1.00 88.69 113 ILE A C 1
ATOM 904 O O . ILE A 1 113 ? 9.605 7.922 3.265 1.00 88.69 113 ILE A O 1
ATOM 908 N N . HIS A 1 114 ? 8.091 6.308 2.869 1.00 88.19 114 HIS A N 1
ATOM 909 C CA . HIS A 1 114 ? 8.937 5.542 1.955 1.00 88.19 114 HIS A CA 1
ATOM 910 C C . HIS A 1 114 ? 8.738 5.936 0.492 1.00 88.19 114 HIS A C 1
ATOM 912 O O . HIS A 1 114 ? 9.683 5.859 -0.284 1.00 88.19 114 HIS A O 1
ATOM 918 N N . HIS A 1 115 ? 7.531 6.368 0.114 1.00 90.62 115 HIS A N 1
ATOM 919 C CA . HIS A 1 115 ? 7.203 6.707 -1.267 1.00 90.62 115 HIS A CA 1
ATOM 920 C C . HIS A 1 115 ? 6.291 7.943 -1.339 1.00 90.62 115 HIS A C 1
ATOM 922 O O . HIS A 1 115 ? 5.309 8.007 -0.593 1.00 90.62 115 HIS A O 1
ATOM 928 N N . PRO A 1 116 ? 6.538 8.898 -2.256 1.00 85.94 116 PRO A N 1
ATOM 929 C CA . PRO A 1 116 ? 5.751 10.131 -2.362 1.00 85.94 116 PRO A CA 1
ATOM 930 C C . PRO A 1 116 ? 4.291 9.907 -2.780 1.00 85.94 116 PRO A C 1
ATOM 932 O O . PRO A 1 116 ? 3.431 10.723 -2.468 1.00 85.94 116 PRO A O 1
ATOM 935 N N . CYS A 1 117 ? 3.997 8.809 -3.478 1.00 85.62 117 CYS A N 1
ATOM 936 C CA . CYS A 1 117 ? 2.651 8.505 -3.980 1.00 85.62 117 CYS A CA 1
ATOM 937 C C . CYS A 1 117 ? 1.941 7.370 -3.230 1.00 85.62 117 CYS A C 1
ATOM 939 O O . CYS A 1 117 ? 0.743 7.185 -3.424 1.00 85.62 117 CYS A O 1
ATOM 941 N N . PHE A 1 118 ? 2.644 6.603 -2.387 1.00 86.06 118 PHE A N 1
ATOM 942 C CA . PHE A 1 118 ? 2.057 5.449 -1.700 1.00 86.06 118 PHE A CA 1
ATOM 943 C C . PHE A 1 118 ? 2.193 5.615 -0.192 1.00 86.06 118 PHE A C 1
ATOM 945 O O . PHE A 1 118 ? 3.291 5.600 0.363 1.00 86.06 118 PHE A O 1
ATOM 952 N N . ALA A 1 119 ? 1.051 5.784 0.471 1.00 89.62 119 ALA A N 1
ATOM 953 C CA . ALA A 1 119 ? 1.009 5.995 1.906 1.00 89.62 119 ALA A CA 1
ATOM 954 C C . ALA A 1 119 ? 1.383 4.722 2.677 1.00 89.62 119 ALA A C 1
ATOM 956 O O . ALA A 1 119 ? 0.962 3.611 2.345 1.00 89.62 119 ALA A O 1
ATOM 957 N N . THR A 1 120 ? 2.130 4.915 3.758 1.00 92.69 120 THR A N 1
ATOM 958 C CA . THR A 1 120 ? 2.427 3.901 4.765 1.00 92.69 120 THR A CA 1
ATOM 959 C C . THR A 1 120 ? 1.488 4.078 5.952 1.00 92.69 120 THR A C 1
ATOM 961 O O . THR A 1 120 ? 1.315 5.186 6.465 1.00 92.69 120 THR A O 1
ATOM 964 N N . VAL A 1 121 ? 0.858 2.991 6.385 1.00 92.69 121 VAL A N 1
ATOM 965 C CA . VAL A 1 121 ? -0.028 2.977 7.548 1.00 92.69 121 VAL A CA 1
ATOM 966 C C . VAL A 1 121 ? 0.823 2.963 8.808 1.00 92.69 121 VAL A C 1
ATOM 968 O O . VAL A 1 121 ? 1.612 2.048 9.035 1.00 92.69 121 VAL A O 1
ATOM 971 N N . VAL A 1 122 ? 0.622 3.964 9.655 1.00 91.31 122 VAL A N 1
ATOM 972 C CA . VAL A 1 122 ? 1.289 4.090 10.943 1.00 91.31 122 VAL A CA 1
ATOM 973 C C . VAL A 1 122 ? 0.280 3.805 12.043 1.00 91.31 122 VAL A C 1
ATOM 975 O O . VAL A 1 122 ? -0.770 4.437 12.138 1.00 91.31 122 VAL A O 1
ATOM 978 N N . VAL A 1 123 ? 0.611 2.826 12.880 1.00 89.69 123 VAL A N 1
ATOM 979 C CA . VAL A 1 123 ? -0.218 2.393 14.003 1.00 89.69 123 VAL A CA 1
ATOM 980 C C . VAL A 1 123 ? 0.524 2.714 15.293 1.00 89.69 123 VAL A C 1
ATOM 982 O O . VAL A 1 123 ? 1.596 2.167 15.546 1.00 89.69 123 VAL A O 1
ATOM 985 N N . LYS A 1 124 ? -0.026 3.619 16.103 1.00 89.81 124 LYS A N 1
ATOM 986 C CA . LYS A 1 124 ? 0.579 4.086 17.360 1.00 89.81 124 LYS A CA 1
ATOM 987 C C . LYS A 1 124 ? -0.443 3.992 18.487 1.00 89.81 124 LYS A C 1
ATOM 989 O O . LYS A 1 124 ? -1.628 4.215 18.264 1.00 89.81 124 LYS A O 1
ATOM 994 N N . ARG A 1 125 ? 0.009 3.693 19.704 1.00 85.44 125 ARG A N 1
ATOM 995 C CA . ARG A 1 125 ? -0.816 3.914 20.900 1.00 85.44 125 ARG A CA 1
ATOM 996 C C . ARG A 1 125 ? -0.774 5.390 21.273 1.00 85.44 125 ARG A C 1
ATOM 998 O O . ARG A 1 125 ? 0.263 6.031 21.092 1.00 85.44 125 ARG A O 1
ATOM 1005 N N . SER A 1 126 ? -1.915 5.914 21.711 1.00 72.94 126 SER A N 1
ATOM 1006 C CA . SER A 1 126 ? -2.048 7.299 22.159 1.00 72.94 126 SER A CA 1
ATOM 1007 C C . SER A 1 126 ? -1.514 7.538 23.562 1.00 72.94 126 SER A C 1
ATOM 1009 O O . SER A 1 126 ? -1.429 6.575 24.350 1.00 72.94 126 SER A O 1
#

InterPro domains:
  IPR007244 NAA35-like [PTHR21373] (2-125)
  IPR057982 NAA35-like, TPR repeats [PF25789] (2-121)